Protein AF-A0A7C2YYH2-F1 (afdb_monomer)

Foldseek 3Di:
DVVVVVVVVVVVVVVVVVVVVVVVVPDPDQQEAEQALEEAEADALAEEERSHEYAYHNQYEYEHEANYEAEYCYEYEQQFHEYEYEAQYEYEHNEEYEWHDDPDVDGIYEYEYYHEHEHEYAYEYEYCHEYEECYYYEYAAYYHYNHYYHYNYDYHYHDD

Nearest PDB structures (foldseek):
  7d6c-assembly2_5  TM=1.795E-01  e=2.561E-01  Synechococcus elongatus PCC 7942 = FACHB-805
  5awf-assembly1_B  TM=3.238E-01  e=7.323E+00  Escherichia coli K-12

Structure (mmCIF, N/CA/C/O backbone):
data_AF-A0A7C2YYH2-F1
#
_entry.id   AF-A0A7C2YYH2-F1
#
loop_
_atom_site.group_PDB
_atom_site.id
_atom_site.type_symbol
_atom_site.label_atom_id
_atom_site.label_alt_id
_atom_site.label_comp_id
_atom_site.label_asym_id
_atom_site.label_entity_id
_atom_site.label_seq_id
_atom_site.pdbx_PDB_ins_code
_atom_site.Cartn_x
_atom_site.Cartn_y
_atom_site.Cartn_z
_atom_site.occupancy
_atom_site.B_iso_or_equiv
_atom_site.auth_seq_id
_atom_site.auth_comp_id
_atom_site.auth_asym_id
_atom_site.auth_atom_id
_atom_site.pdbx_PDB_model_num
ATOM 1 N N . MET A 1 1 ? 57.299 -36.269 16.587 1.00 51.00 1 MET A N 1
ATOM 2 C CA . MET A 1 1 ? 57.163 -35.001 15.826 1.00 51.00 1 MET A CA 1
ATOM 3 C C . MET A 1 1 ? 55.930 -34.955 14.913 1.00 51.00 1 MET A C 1
ATOM 5 O O . MET A 1 1 ? 55.394 -33.875 14.720 1.00 51.00 1 MET A O 1
ATOM 9 N N . ILE A 1 2 ? 55.427 -36.090 14.403 1.00 51.09 2 ILE A N 1
ATOM 10 C CA . ILE A 1 2 ? 54.254 -36.153 13.498 1.00 51.09 2 ILE A CA 1
ATOM 11 C C . ILE A 1 2 ? 52.912 -35.873 14.213 1.00 51.09 2 ILE A C 1
ATOM 13 O O . ILE A 1 2 ? 52.016 -35.249 13.651 1.00 51.09 2 ILE A O 1
ATOM 17 N N . THR A 1 3 ? 52.785 -36.240 15.489 1.00 49.91 3 THR A N 1
ATOM 18 C CA . THR A 1 3 ? 51.548 -36.087 16.280 1.00 49.91 3 THR A CA 1
ATOM 19 C C . THR A 1 3 ? 51.179 -34.635 16.607 1.00 49.91 3 THR A C 1
ATOM 21 O O . THR A 1 3 ? 50.000 -34.319 16.754 1.00 49.91 3 THR A O 1
ATOM 24 N N . THR A 1 4 ? 52.157 -33.730 16.695 1.00 50.12 4 THR A N 1
ATOM 25 C CA . THR A 1 4 ? 51.919 -32.305 16.993 1.00 50.12 4 THR A CA 1
ATOM 26 C C . THR A 1 4 ? 51.423 -31.542 15.761 1.00 50.12 4 THR A C 1
ATOM 28 O O . THR A 1 4 ? 50.568 -30.666 15.883 1.00 50.12 4 THR A O 1
ATOM 31 N N . LEU A 1 5 ? 51.891 -31.923 14.564 1.00 47.28 5 LEU A N 1
ATOM 32 C CA . LEU A 1 5 ? 51.487 -31.309 13.295 1.00 47.28 5 LEU A CA 1
ATOM 33 C C . LEU A 1 5 ? 50.012 -31.598 12.959 1.00 47.28 5 LEU A C 1
ATOM 35 O O . LEU A 1 5 ? 49.286 -30.703 12.531 1.00 47.28 5 LEU A O 1
ATOM 39 N N . MET A 1 6 ? 49.543 -32.826 13.219 1.00 49.53 6 MET A N 1
ATOM 40 C CA . MET A 1 6 ? 48.149 -33.218 12.957 1.00 49.53 6 MET A CA 1
ATOM 41 C C . MET A 1 6 ? 47.148 -32.496 13.871 1.00 49.53 6 MET A C 1
ATOM 43 O O . MET A 1 6 ? 46.068 -32.121 1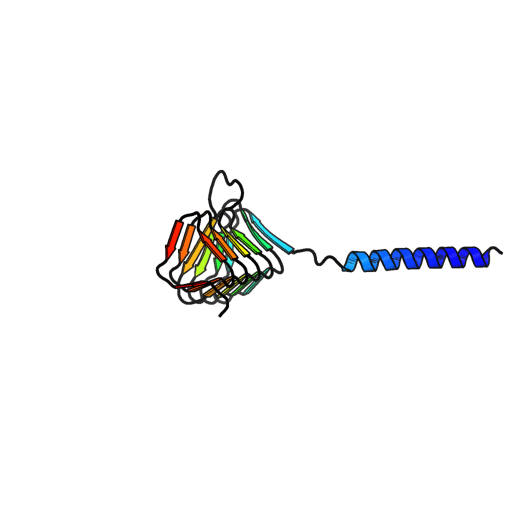3.419 1.00 49.53 6 MET A O 1
ATOM 47 N N . LYS A 1 7 ? 47.514 -32.221 15.134 1.00 49.25 7 LYS A N 1
ATOM 48 C CA . LYS A 1 7 ? 46.672 -31.434 16.054 1.00 49.25 7 LYS A CA 1
ATOM 49 C C . LYS A 1 7 ? 46.521 -29.980 15.597 1.00 49.25 7 LYS A C 1
ATOM 51 O O . LYS A 1 7 ? 45.422 -29.440 15.666 1.00 49.25 7 LYS A O 1
ATOM 56 N N . MET A 1 8 ? 47.583 -29.359 15.077 1.00 49.16 8 MET A N 1
ATOM 57 C CA . MET A 1 8 ? 47.514 -27.985 14.556 1.00 49.16 8 MET A CA 1
ATOM 58 C C . MET A 1 8 ? 46.683 -27.880 13.269 1.00 49.16 8 MET A C 1
ATOM 60 O O . MET A 1 8 ? 45.956 -26.902 13.094 1.00 49.16 8 MET A O 1
ATOM 64 N N . ALA A 1 9 ? 46.744 -28.888 12.393 1.00 52.50 9 ALA A N 1
ATOM 65 C CA . ALA A 1 9 ? 45.916 -28.943 11.188 1.00 52.50 9 ALA A CA 1
ATOM 66 C C . ALA A 1 9 ? 44.421 -29.101 11.527 1.00 52.50 9 ALA A C 1
ATOM 68 O O . ALA A 1 9 ? 43.595 -28.358 11.003 1.00 52.50 9 ALA A O 1
ATOM 69 N N . ALA A 1 10 ? 44.078 -29.990 12.465 1.00 50.94 10 ALA A N 1
ATOM 70 C CA . ALA A 1 10 ? 42.697 -30.191 12.907 1.00 50.94 10 ALA A CA 1
ATOM 71 C C . ALA A 1 10 ? 42.096 -28.935 13.567 1.00 50.94 10 ALA A C 1
ATOM 73 O O . ALA A 1 10 ? 40.964 -28.563 13.269 1.00 50.94 10 ALA A O 1
ATOM 74 N N . VAL A 1 11 ? 42.869 -28.224 14.399 1.00 52.97 11 VAL A N 1
ATOM 75 C CA . VAL A 1 11 ? 42.424 -26.972 15.043 1.00 52.97 11 VAL A CA 1
ATOM 76 C C . VAL A 1 11 ? 42.171 -25.864 14.014 1.00 52.97 11 VAL A C 1
ATOM 78 O O . VAL A 1 11 ? 41.195 -25.127 14.139 1.00 52.97 11 VAL A O 1
ATOM 81 N N . ARG A 1 12 ? 42.991 -25.767 12.958 1.00 50.38 12 ARG A N 1
ATOM 82 C CA . ARG A 1 12 ? 42.789 -24.782 11.880 1.00 50.38 12 ARG A CA 1
ATOM 83 C C . ARG A 1 12 ? 41.552 -25.073 11.027 1.00 50.38 12 ARG A C 1
ATOM 85 O O . ARG A 1 12 ? 40.871 -24.132 10.627 1.00 50.38 12 ARG A O 1
ATOM 92 N N . VAL A 1 13 ? 41.239 -26.345 10.778 1.00 54.50 13 VAL A N 1
ATOM 93 C CA . VAL A 1 13 ? 40.039 -26.754 10.023 1.00 54.50 13 VAL A CA 1
ATOM 94 C C . VAL A 1 13 ? 38.767 -26.500 10.836 1.00 54.50 13 VAL A C 1
ATOM 96 O O . VAL A 1 13 ? 37.803 -25.949 10.316 1.00 54.50 13 VAL A O 1
ATOM 99 N N . ILE A 1 14 ? 38.776 -26.803 12.137 1.00 56.97 14 ILE A N 1
ATOM 100 C CA . ILE A 1 14 ? 37.618 -26.556 13.012 1.00 56.97 14 ILE A CA 1
ATOM 101 C C . ILE A 1 14 ? 37.355 -25.050 13.167 1.00 56.97 14 ILE A C 1
ATOM 103 O O . ILE A 1 14 ? 36.205 -24.621 13.097 1.00 56.97 14 ILE A O 1
ATOM 107 N N . LEU A 1 15 ? 38.405 -24.233 13.310 1.00 53.03 15 LEU A N 1
ATOM 108 C CA . LEU A 1 15 ? 38.261 -22.779 13.436 1.00 53.03 15 LEU A CA 1
ATOM 109 C C . LEU A 1 15 ? 37.747 -22.124 12.139 1.00 53.03 15 LEU A C 1
ATOM 111 O O . LEU A 1 15 ? 36.951 -21.193 12.201 1.00 53.03 15 LEU A O 1
ATOM 115 N N . SER A 1 16 ? 38.157 -22.620 10.967 1.00 55.81 16 SER A N 1
ATOM 116 C CA . SER A 1 16 ? 37.711 -22.084 9.670 1.00 55.81 16 SER A CA 1
ATOM 117 C C . SER A 1 16 ? 36.286 -22.510 9.305 1.00 55.81 16 SER A C 1
ATOM 119 O O . SER A 1 16 ? 35.529 -21.689 8.790 1.00 55.81 16 SER A O 1
ATOM 121 N N . VAL A 1 17 ? 35.877 -23.738 9.640 1.00 57.34 17 VAL A N 1
ATOM 122 C CA . VAL A 1 17 ? 34.484 -24.193 9.479 1.00 57.34 17 VAL A CA 1
ATOM 123 C C . VAL A 1 17 ? 33.557 -23.491 10.478 1.00 57.34 17 VAL A C 1
ATOM 125 O O . VAL A 1 17 ? 32.479 -23.042 10.097 1.00 57.34 17 VAL A O 1
ATOM 128 N N . GLY A 1 18 ? 33.990 -23.316 11.732 1.00 53.91 18 GLY A N 1
ATOM 129 C CA . GLY A 1 18 ? 33.231 -22.576 12.745 1.00 53.91 18 GLY A CA 1
ATOM 130 C C . GLY A 1 18 ? 33.042 -21.096 12.397 1.00 53.91 18 GLY A C 1
ATOM 131 O O . GLY A 1 18 ? 31.952 -20.560 12.580 1.00 53.91 18 GLY A O 1
ATOM 132 N N . LEU A 1 19 ? 34.067 -20.446 11.832 1.00 52.50 19 LEU A N 1
ATOM 133 C CA . LEU A 1 19 ? 33.986 -19.051 11.393 1.00 52.50 19 LEU A CA 1
ATOM 134 C C . LEU A 1 19 ? 33.098 -18.883 10.149 1.00 52.50 19 LEU A C 1
ATOM 136 O O . LEU A 1 19 ? 32.337 -17.922 10.084 1.00 52.50 19 LEU A O 1
ATOM 140 N N . MET A 1 20 ? 33.131 -19.823 9.195 1.00 51.56 20 MET A N 1
ATOM 141 C CA . MET A 1 20 ? 32.214 -19.802 8.046 1.00 51.56 20 MET A CA 1
ATOM 142 C C . MET A 1 20 ? 30.755 -20.035 8.457 1.00 51.56 20 MET A C 1
ATOM 144 O O . MET A 1 20 ? 29.878 -19.337 7.956 1.00 51.56 20 MET A O 1
ATOM 148 N N . LEU A 1 21 ? 30.494 -20.940 9.408 1.00 52.34 21 LEU A N 1
ATOM 149 C CA . LEU A 1 21 ? 29.144 -21.171 9.936 1.00 52.34 21 LEU A CA 1
ATOM 150 C C . LEU A 1 21 ? 28.605 -19.953 10.706 1.00 52.34 21 LEU A C 1
ATOM 152 O O . LEU A 1 21 ? 27.433 -19.612 10.559 1.00 52.34 21 LEU A O 1
ATOM 156 N N . ALA A 1 22 ? 29.465 -19.254 11.454 1.00 50.59 22 ALA A N 1
ATOM 157 C CA . ALA A 1 22 ? 29.109 -18.014 12.146 1.00 50.59 22 ALA A CA 1
ATOM 158 C C . ALA A 1 22 ? 28.909 -16.820 11.191 1.00 50.59 22 ALA A C 1
ATOM 160 O O . ALA A 1 22 ? 28.101 -15.941 11.471 1.00 50.59 22 ALA A O 1
ATOM 161 N N . LEU A 1 23 ? 29.606 -16.782 10.050 1.00 49.44 23 LEU A N 1
ATOM 162 C CA . LEU A 1 23 ? 29.410 -15.750 9.021 1.00 49.44 23 LEU A CA 1
ATOM 163 C C . LEU A 1 23 ? 28.154 -16.003 8.171 1.00 49.44 23 LEU A C 1
ATOM 165 O O . LEU A 1 23 ? 27.512 -15.045 7.747 1.00 49.44 23 LEU A O 1
ATOM 169 N N . SER A 1 24 ? 27.757 -17.264 7.964 1.00 49.78 24 SER A N 1
ATOM 170 C CA . SER A 1 24 ? 26.521 -17.605 7.242 1.00 49.78 24 SER A CA 1
ATOM 171 C C . SER A 1 24 ? 25.238 -17.376 8.048 1.00 49.78 24 SER A C 1
ATOM 173 O O . SER A 1 24 ? 24.162 -17.320 7.465 1.00 49.78 24 SER A O 1
ATOM 175 N N . SER A 1 25 ? 25.326 -17.214 9.373 1.00 43.75 25 SER A N 1
ATOM 176 C CA . SER A 1 25 ? 24.160 -16.967 10.234 1.00 43.75 25 SER A CA 1
ATOM 177 C C . SER A 1 25 ? 23.790 -15.484 10.388 1.00 43.75 25 SER A C 1
ATOM 179 O O . SER A 1 25 ? 22.925 -15.163 11.199 1.00 43.75 25 SER A O 1
ATOM 181 N N . LEU A 1 26 ? 24.446 -14.570 9.659 1.00 48.06 26 LEU A N 1
ATOM 182 C CA . LEU A 1 26 ? 24.298 -13.115 9.832 1.00 48.06 26 LEU A CA 1
ATOM 183 C C . LEU A 1 26 ? 23.605 -12.374 8.679 1.00 48.06 26 LEU A C 1
ATOM 185 O O . LEU A 1 26 ? 23.480 -11.153 8.738 1.00 48.06 26 LEU A O 1
ATOM 189 N N . ALA A 1 27 ? 23.085 -13.081 7.678 1.00 48.03 27 ALA A N 1
ATOM 190 C CA . ALA A 1 27 ? 22.147 -12.503 6.724 1.00 48.03 27 ALA A CA 1
ATOM 191 C C . ALA A 1 27 ? 20.771 -13.128 6.964 1.00 48.03 27 ALA A C 1
ATOM 193 O O . ALA A 1 27 ? 20.474 -14.207 6.462 1.00 48.03 27 ALA A O 1
ATOM 194 N N . ALA A 1 28 ? 19.920 -12.456 7.744 1.00 52.78 28 ALA A N 1
ATOM 195 C CA . ALA A 1 28 ? 18.488 -12.650 7.573 1.00 52.78 28 ALA A CA 1
ATOM 196 C C . ALA A 1 28 ? 18.188 -12.191 6.142 1.00 52.78 28 ALA A C 1
ATOM 198 O O . ALA A 1 28 ? 18.199 -10.990 5.867 1.00 52.78 28 ALA A O 1
ATOM 199 N N . GLU A 1 29 ? 18.063 -13.140 5.212 1.00 56.78 29 GLU A N 1
ATOM 200 C CA . GLU A 1 29 ? 17.710 -12.834 3.831 1.00 56.78 29 GLU A CA 1
ATOM 201 C C . GLU A 1 29 ? 16.443 -11.982 3.862 1.00 56.78 29 GLU A C 1
ATOM 203 O O . GLU A 1 29 ? 15.418 -12.392 4.409 1.00 56.78 29 GLU A O 1
ATOM 208 N N . ALA A 1 30 ? 16.528 -10.759 3.337 1.00 61.75 30 ALA A N 1
ATOM 209 C CA 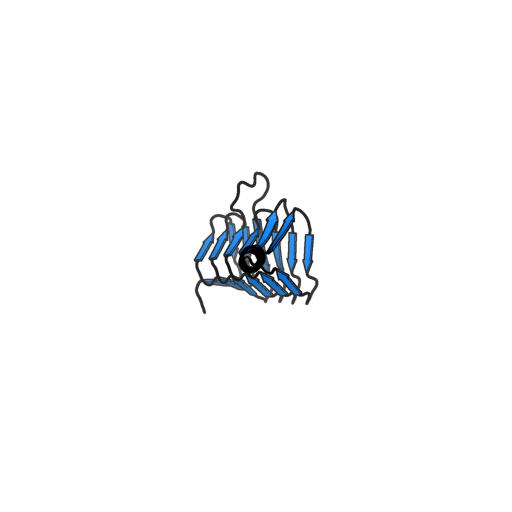. ALA A 1 30 ? 15.355 -9.922 3.184 1.00 61.75 30 ALA A CA 1
ATOM 210 C C . ALA A 1 30 ? 14.380 -10.680 2.277 1.00 61.75 30 ALA A C 1
ATOM 212 O O . ALA A 1 30 ? 14.635 -10.836 1.082 1.00 61.75 30 ALA A O 1
ATOM 213 N N . GLN A 1 31 ? 13.293 -11.201 2.846 1.00 84.50 31 GLN A N 1
ATOM 214 C CA . GLN A 1 31 ? 12.337 -11.990 2.084 1.00 84.50 31 GLN A CA 1
ATOM 215 C C . GLN A 1 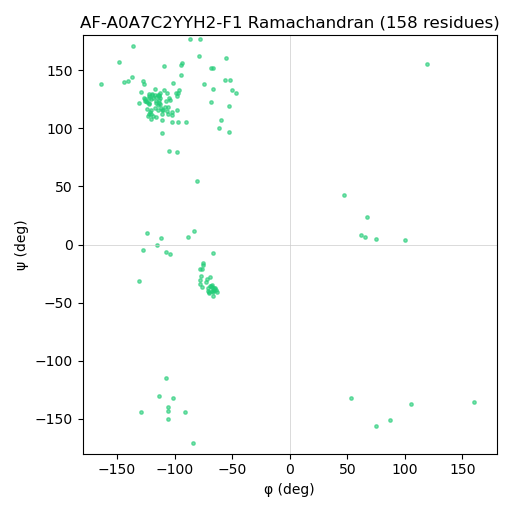31 ? 11.626 -11.062 1.101 1.00 84.50 31 GLN A C 1
ATOM 217 O O . GLN A 1 31 ? 11.021 -10.071 1.503 1.00 84.50 31 GLN A O 1
ATOM 222 N N . ILE A 1 32 ? 11.697 -11.366 -0.192 1.00 87.88 32 ILE A N 1
ATOM 223 C CA . ILE A 1 32 ? 10.971 -10.616 -1.217 1.00 87.88 32 ILE A CA 1
ATOM 224 C C . ILE A 1 32 ? 9.802 -11.473 -1.684 1.00 87.88 32 ILE A C 1
ATOM 226 O O . ILE A 1 32 ? 9.994 -12.558 -2.230 1.00 87.88 32 ILE A O 1
ATOM 230 N N . MET A 1 33 ? 8.585 -10.977 -1.485 1.00 92.81 33 MET A N 1
ATOM 231 C CA . MET A 1 33 ? 7.394 -11.528 -2.116 1.00 92.81 33 MET A CA 1
ATOM 232 C C . MET A 1 33 ? 7.052 -10.691 -3.344 1.00 92.81 33 MET A C 1
ATOM 234 O O . MET A 1 33 ? 6.690 -9.523 -3.218 1.00 92.81 33 MET A O 1
ATOM 238 N N . THR A 1 34 ? 7.119 -11.303 -4.525 1.00 92.69 34 THR A N 1
ATOM 239 C CA . THR A 1 34 ? 6.785 -10.635 -5.786 1.00 92.69 34 THR A CA 1
ATOM 240 C C . THR A 1 34 ? 5.468 -11.163 -6.341 1.00 92.69 34 THR A C 1
ATOM 242 O O . THR A 1 34 ? 5.368 -12.335 -6.699 1.00 92.69 34 THR A O 1
ATOM 245 N N . ASN A 1 35 ? 4.469 -10.293 -6.469 1.00 91.81 35 ASN A N 1
ATOM 246 C CA . ASN A 1 35 ? 3.282 -10.551 -7.272 1.00 91.81 35 ASN A CA 1
ATOM 247 C C . ASN A 1 35 ? 3.521 -10.055 -8.707 1.00 91.81 35 ASN A C 1
ATOM 249 O O . ASN A 1 35 ? 3.518 -8.851 -8.960 1.00 91.81 35 ASN A O 1
ATOM 253 N N . ASN A 1 36 ? 3.750 -10.983 -9.637 1.00 92.12 36 ASN A N 1
ATOM 254 C CA . ASN A 1 36 ? 4.053 -10.692 -11.038 1.00 92.12 36 ASN A CA 1
ATOM 255 C C . ASN A 1 36 ? 2.834 -10.969 -11.931 1.00 92.12 36 ASN A C 1
ATOM 257 O O . ASN A 1 36 ? 2.723 -12.041 -12.520 1.00 92.12 36 ASN A O 1
ATOM 261 N N . GLY A 1 37 ? 1.891 -10.025 -11.969 1.00 90.06 37 GLY A N 1
ATOM 262 C CA . GLY A 1 37 ? 0.649 -10.121 -12.752 1.00 90.06 37 GLY A CA 1
ATOM 263 C C . GLY A 1 37 ? -0.427 -11.055 -12.192 1.00 90.06 37 GLY A C 1
ATOM 264 O O . GLY A 1 37 ? -1.467 -11.237 -12.822 1.00 90.06 37 GLY A O 1
ATOM 265 N N . GLY A 1 38 ? -0.206 -11.636 -11.012 1.00 92.69 38 GLY A N 1
ATOM 266 C CA . GLY A 1 38 ? -1.174 -12.487 -10.327 1.00 92.69 38 GLY A CA 1
ATOM 267 C C . GLY A 1 38 ? -2.163 -11.705 -9.459 1.00 92.69 3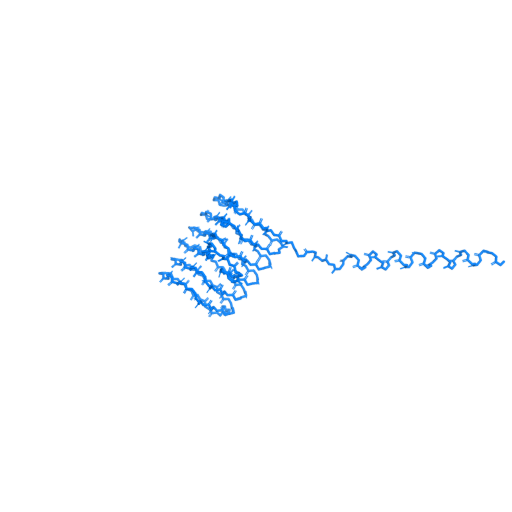8 GLY A C 1
ATOM 268 O O . GLY A 1 38 ? -2.079 -10.486 -9.288 1.00 92.69 38 GLY A O 1
ATOM 269 N N . THR A 1 39 ? -3.103 -12.432 -8.858 1.00 94.50 39 THR A N 1
ATOM 270 C CA . THR A 1 39 ? -4.036 -11.894 -7.862 1.00 94.50 39 THR A CA 1
ATOM 271 C C . THR A 1 39 ? -3.745 -12.509 -6.501 1.00 94.50 39 THR A C 1
ATOM 273 O O . THR A 1 39 ? -3.829 -13.722 -6.327 1.00 94.50 39 THR A O 1
ATOM 276 N N . VAL A 1 40 ? -3.426 -11.662 -5.528 1.00 96.06 40 VAL A N 1
ATOM 277 C CA . VAL A 1 40 ? -3.360 -12.005 -4.109 1.00 96.06 40 VAL A CA 1
ATOM 278 C C . VAL A 1 40 ? -4.633 -11.476 -3.466 1.00 96.06 40 VAL A C 1
ATOM 280 O O . VAL A 1 40 ? -4.840 -10.267 -3.385 1.00 96.06 40 VAL A O 1
ATOM 283 N N . TYR A 1 41 ? -5.499 -12.384 -3.034 1.00 96.56 41 TYR A N 1
ATOM 284 C CA . TYR A 1 41 ? -6.786 -12.049 -2.438 1.00 96.56 41 TYR A CA 1
ATOM 285 C C . TYR A 1 41 ? -6.827 -12.541 -0.995 1.00 96.56 41 TYR A C 1
ATOM 287 O O . TYR A 1 41 ? -6.736 -13.742 -0.733 1.00 96.56 41 TYR A O 1
ATOM 295 N N . LEU A 1 42 ? -6.952 -11.608 -0.057 1.00 96.81 42 LEU A N 1
ATOM 296 C CA . LEU A 1 42 ? -7.136 -11.896 1.356 1.00 96.81 42 LEU A CA 1
ATOM 297 C C . LEU A 1 42 ? -8.625 -11.823 1.655 1.00 96.81 42 LEU A C 1
ATOM 299 O O . LEU A 1 42 ? -9.203 -10.738 1.723 1.00 96.81 42 LEU A O 1
ATOM 303 N N . SER A 1 43 ? -9.227 -12.997 1.835 1.00 97.00 43 SER A N 1
ATOM 304 C CA . SER A 1 43 ? -10.612 -13.134 2.278 1.00 97.00 43 SER A CA 1
ATOM 305 C C . SER A 1 43 ? -10.851 -12.394 3.599 1.00 97.00 43 SER A C 1
ATOM 307 O O . SER A 1 43 ? -9.900 -12.158 4.353 1.00 97.00 43 SER A O 1
ATOM 309 N N . PRO A 1 44 ? -12.111 -12.076 3.940 1.00 96.25 44 PRO A N 1
ATOM 310 C CA . PRO A 1 44 ? -12.413 -11.431 5.204 1.00 96.25 44 PRO A CA 1
ATOM 311 C C . PRO A 1 44 ? -11.772 -12.157 6.387 1.00 96.25 44 PRO A C 1
ATOM 313 O O . PRO A 1 44 ? -11.874 -13.381 6.501 1.00 96.25 44 PRO A O 1
ATOM 316 N N . ARG A 1 45 ? -11.121 -11.396 7.274 1.00 93.81 45 ARG A N 1
ATOM 317 C CA . ARG A 1 45 ? -10.405 -11.904 8.464 1.00 93.81 45 ARG A CA 1
ATOM 318 C C . ARG A 1 45 ? -9.174 -12.773 8.175 1.00 93.81 45 ARG A C 1
ATOM 320 O O . ARG A 1 45 ? -8.605 -13.328 9.115 1.00 93.81 45 ARG A O 1
ATOM 327 N N . ALA A 1 46 ? -8.749 -12.905 6.920 1.00 97.06 46 ALA A N 1
ATOM 328 C CA . ALA A 1 46 ? -7.479 -13.541 6.600 1.00 97.06 46 ALA A CA 1
ATOM 329 C C . ALA A 1 46 ? -6.314 -12.688 7.113 1.00 97.06 46 ALA A C 1
ATOM 331 O O . ALA A 1 46 ? -6.412 -11.463 7.206 1.00 97.06 46 ALA A O 1
ATOM 332 N N . VAL A 1 47 ? -5.202 -13.345 7.428 1.00 95.88 47 VAL A N 1
ATOM 333 C CA . VAL A 1 47 ? -3.966 -12.687 7.852 1.00 95.88 47 VAL A CA 1
ATOM 334 C C . VAL A 1 47 ? -2.872 -13.037 6.858 1.00 95.88 47 VAL A C 1
ATOM 336 O O . VAL A 1 47 ? -2.648 -14.211 6.566 1.00 95.88 47 VAL A O 1
ATOM 339 N N . MET A 1 48 ? -2.186 -12.018 6.356 1.00 95.44 48 MET A N 1
ATOM 340 C CA . MET A 1 48 ? -0.999 -12.152 5.524 1.00 95.44 48 MET A CA 1
ATOM 341 C C . MET A 1 48 ? 0.157 -11.412 6.178 1.00 95.44 48 MET A C 1
ATOM 343 O O . MET A 1 48 ? 0.053 -10.229 6.501 1.00 95.44 48 MET A O 1
ATOM 347 N N . GLN A 1 49 ? 1.272 -12.114 6.333 1.00 94.12 49 GLN A N 1
ATOM 348 C CA . GLN A 1 49 ? 2.512 -11.548 6.832 1.00 94.12 49 GLN A CA 1
ATOM 349 C C . GLN A 1 49 ? 3.602 -11.725 5.780 1.00 94.12 49 GLN A C 1
ATOM 351 O O . GLN A 1 49 ? 3.863 -12.838 5.326 1.00 94.12 49 GLN A O 1
ATOM 356 N N . VAL A 1 50 ? 4.238 -10.620 5.408 1.00 93.50 50 VAL A N 1
ATOM 357 C CA . VAL A 1 50 ? 5.418 -10.589 4.549 1.00 93.50 50 VAL A CA 1
ATOM 358 C C . VAL A 1 50 ? 6.590 -10.142 5.410 1.00 93.50 50 VAL A C 1
ATOM 360 O O . VAL A 1 50 ? 6.690 -8.971 5.778 1.00 93.50 50 VAL A O 1
ATOM 363 N N . SER A 1 51 ? 7.476 -11.082 5.735 1.00 92.00 51 SER A N 1
ATOM 364 C CA . SER A 1 51 ? 8.673 -10.844 6.552 1.00 92.00 51 SER A CA 1
ATOM 365 C C . SER A 1 51 ? 9.808 -10.228 5.724 1.00 92.00 51 SER A C 1
ATOM 367 O O . SER A 1 51 ? 10.913 -10.759 5.644 1.00 92.00 51 SER A O 1
ATOM 369 N N . GLY A 1 52 ? 9.511 -9.114 5.060 1.00 92.25 52 GLY A N 1
ATOM 370 C CA . GLY A 1 52 ? 10.427 -8.387 4.196 1.00 92.25 52 GLY A CA 1
ATOM 371 C C . GLY A 1 52 ? 9.664 -7.487 3.231 1.00 92.25 52 GLY A C 1
ATOM 372 O O . GLY A 1 52 ? 8.740 -6.787 3.638 1.00 92.25 52 GLY A O 1
ATOM 373 N N . THR A 1 53 ? 10.052 -7.485 1.963 1.00 93.06 53 THR A N 1
ATOM 374 C CA . THR A 1 53 ? 9.507 -6.577 0.953 1.00 93.06 53 THR A CA 1
ATOM 375 C C . THR A 1 53 ? 8.400 -7.244 0.144 1.00 93.06 53 THR A C 1
ATOM 377 O O . THR A 1 53 ? 8.588 -8.332 -0.399 1.00 93.06 53 THR A O 1
ATOM 380 N N . TYR A 1 54 ? 7.260 -6.567 0.005 1.00 94.56 54 TYR A N 1
ATOM 381 C CA . TYR A 1 54 ? 6.231 -6.936 -0.967 1.00 94.56 54 TYR A CA 1
ATOM 382 C C . TYR A 1 54 ? 6.374 -6.076 -2.222 1.00 94.56 54 TYR A C 1
ATOM 384 O O . TYR A 1 54 ? 6.359 -4.849 -2.135 1.00 94.56 54 TYR A O 1
ATOM 392 N N . THR A 1 55 ? 6.438 -6.709 -3.390 1.00 93.19 55 THR A N 1
ATOM 393 C CA . THR A 1 55 ? 6.549 -6.029 -4.682 1.00 93.19 55 THR A CA 1
ATOM 394 C C . THR A 1 55 ? 5.450 -6.507 -5.625 1.00 93.19 55 THR A C 1
ATOM 396 O O . THR A 1 55 ? 5.324 -7.698 -5.887 1.00 93.19 55 THR A O 1
ATOM 399 N N . SER A 1 56 ? 4.669 -5.583 -6.179 1.00 91.88 56 SER A N 1
ATOM 400 C CA . SER A 1 56 ? 3.693 -5.846 -7.237 1.00 91.88 56 SER A CA 1
ATOM 401 C C . SER A 1 56 ? 4.185 -5.279 -8.564 1.00 91.88 56 SER A C 1
ATOM 403 O O . SER A 1 56 ? 4.463 -4.082 -8.680 1.00 91.88 56 SER A O 1
ATOM 405 N N . VAL A 1 57 ? 4.282 -6.146 -9.568 1.00 89.88 57 VAL A N 1
ATOM 406 C CA . VAL A 1 57 ? 4.729 -5.843 -10.934 1.00 89.88 57 VAL A CA 1
ATOM 407 C C . VAL A 1 57 ? 3.814 -6.517 -11.960 1.00 89.88 57 VAL A C 1
ATOM 409 O O . VAL A 1 57 ? 2.944 -7.312 -11.604 1.00 89.88 57 VAL A O 1
ATOM 412 N N . ALA A 1 58 ? 3.992 -6.171 -13.237 1.00 88.12 58 ALA A N 1
ATOM 413 C CA . ALA A 1 58 ? 3.221 -6.677 -14.372 1.00 88.12 58 ALA A CA 1
ATOM 414 C C . ALA A 1 58 ? 1.694 -6.670 -14.155 1.00 88.12 58 ALA A C 1
ATOM 416 O O . ALA A 1 58 ? 1.010 -7.620 -14.517 1.00 88.12 58 ALA A O 1
ATOM 417 N N . ASN A 1 59 ? 1.154 -5.595 -13.570 1.00 88.12 59 ASN A N 1
ATOM 418 C CA . ASN A 1 59 ? -0.272 -5.455 -13.232 1.00 88.12 59 ASN A CA 1
ATOM 419 C C . ASN A 1 59 ? -0.802 -6.389 -12.128 1.00 88.12 59 ASN A C 1
ATOM 421 O O . ASN A 1 59 ? -2.013 -6.610 -12.045 1.00 88.12 59 ASN A O 1
ATOM 425 N N . GLY A 1 60 ? 0.069 -6.882 -11.243 1.00 91.81 60 GLY A N 1
ATOM 426 C CA . GLY A 1 60 ? -0.333 -7.654 -10.067 1.00 91.81 60 GLY A CA 1
ATOM 427 C C . GLY A 1 60 ? -1.399 -6.945 -9.223 1.00 91.81 60 GLY A C 1
ATOM 428 O O . GLY A 1 60 ? -1.395 -5.722 -9.067 1.00 91.81 60 GLY A O 1
ATOM 429 N N . GLN A 1 61 ? -2.346 -7.719 -8.703 1.00 94.62 61 GLN A N 1
ATOM 430 C CA . GLN A 1 61 ? -3.439 -7.240 -7.859 1.00 94.62 61 GLN A CA 1
ATOM 431 C C . GLN A 1 61 ? -3.278 -7.795 -6.446 1.00 94.62 61 GLN A C 1
ATOM 433 O O . GLN A 1 61 ? -3.129 -9.001 -6.271 1.00 94.62 61 GLN A O 1
ATOM 438 N N . LEU A 1 62 ? -3.333 -6.929 -5.442 1.00 96.56 62 LEU A N 1
ATOM 439 C CA . LEU A 1 62 ? -3.490 -7.287 -4.037 1.00 96.56 62 LEU A CA 1
ATOM 440 C C . LEU A 1 62 ? -4.814 -6.716 -3.548 1.00 96.56 62 LEU A C 1
ATOM 442 O O . LEU A 1 62 ? -5.050 -5.516 -3.672 1.00 96.56 62 LEU A O 1
ATOM 446 N N . THR A 1 63 ? -5.658 -7.552 -2.962 1.00 97.69 63 THR A N 1
ATOM 447 C CA . THR A 1 63 ? -6.918 -7.116 -2.365 1.00 97.69 63 THR A CA 1
ATOM 448 C C . THR A 1 63 ? -7.039 -7.687 -0.967 1.00 97.69 63 THR A C 1
ATOM 450 O O . THR A 1 63 ? -6.995 -8.900 -0.784 1.00 97.69 63 THR A O 1
ATOM 453 N N . ALA A 1 64 ? -7.181 -6.803 0.015 1.00 97.12 64 ALA A N 1
ATOM 454 C CA . ALA A 1 64 ? -7.522 -7.148 1.380 1.00 97.12 64 ALA A CA 1
ATOM 455 C C . ALA A 1 64 ? -8.980 -6.774 1.642 1.00 97.12 64 ALA A C 1
ATOM 457 O O . ALA A 1 64 ? -9.325 -5.590 1.652 1.00 97.12 64 ALA A O 1
ATOM 458 N N . GLU A 1 65 ? -9.826 -7.784 1.829 1.00 97.12 65 GLU A N 1
ATOM 459 C CA . GLU A 1 65 ? -11.245 -7.592 2.114 1.00 97.12 65 GLU A CA 1
ATOM 460 C C . GLU A 1 65 ? -11.512 -7.205 3.569 1.00 97.12 65 GLU A C 1
ATOM 462 O O . GLU A 1 65 ? -10.603 -7.118 4.398 1.00 97.12 65 GLU A O 1
ATOM 467 N N . ASP A 1 66 ? -12.785 -6.958 3.881 1.00 95.50 66 ASP A N 1
ATOM 468 C CA . ASP A 1 66 ? -13.211 -6.508 5.201 1.00 95.50 66 ASP A CA 1
ATOM 469 C C . ASP A 1 66 ? -12.575 -7.314 6.345 1.00 95.50 66 ASP A C 1
ATOM 471 O O . ASP A 1 66 ? -12.597 -8.546 6.382 1.00 95.50 66 ASP A O 1
ATOM 475 N N . SER A 1 67 ? -12.014 -6.596 7.315 1.00 95.12 67 SER A N 1
ATOM 476 C CA . SER A 1 67 ? -11.366 -7.174 8.496 1.00 95.12 67 SER A CA 1
ATOM 477 C C . SER A 1 67 ? -10.141 -8.064 8.210 1.00 95.12 67 SER A C 1
ATOM 479 O O . SER A 1 67 ? -9.640 -8.700 9.136 1.00 95.12 67 SER A O 1
ATOM 481 N N . ALA A 1 68 ? -9.639 -8.139 6.971 1.00 97.12 68 ALA A N 1
ATOM 482 C CA . ALA A 1 68 ? -8.363 -8.788 6.678 1.00 97.12 68 ALA A CA 1
ATOM 483 C C . ALA A 1 68 ? -7.188 -7.988 7.265 1.00 97.12 68 ALA A C 1
ATOM 485 O O . ALA A 1 68 ? -7.259 -6.765 7.411 1.00 97.12 68 ALA A O 1
ATOM 486 N N . SER A 1 69 ? -6.099 -8.680 7.589 1.00 96.06 69 SER A N 1
ATOM 487 C CA . SER A 1 69 ? -4.877 -8.087 8.130 1.00 96.06 69 SER A CA 1
ATOM 488 C C . SER A 1 69 ? -3.696 -8.350 7.202 1.00 96.06 69 SER A C 1
ATOM 490 O O . SER A 1 69 ? -3.407 -9.501 6.874 1.00 96.06 69 SER A O 1
ATOM 492 N N . LEU A 1 70 ? -3.003 -7.287 6.799 1.00 96.69 70 LEU A N 1
ATOM 493 C CA . LEU A 1 70 ? -1.733 -7.350 6.082 1.00 96.69 70 LEU A CA 1
ATOM 494 C C . LEU A 1 70 ? -0.635 -6.705 6.926 1.00 96.69 70 LEU A C 1
ATOM 496 O O . LEU A 1 70 ? -0.752 -5.551 7.331 1.00 96.69 70 LEU A O 1
ATOM 500 N N . SER A 1 71 ? 0.471 -7.414 7.120 1.00 96.38 71 SER A N 1
ATOM 501 C CA . SER A 1 71 ? 1.683 -6.855 7.713 1.00 96.38 71 SER A CA 1
ATOM 502 C C . SER A 1 71 ? 2.873 -7.097 6.794 1.00 96.38 71 SER A C 1
ATOM 504 O O . SER A 1 71 ? 3.143 -8.231 6.402 1.00 96.38 71 SER A O 1
ATOM 506 N N . VAL A 1 72 ? 3.576 -6.024 6.445 1.00 96.19 72 VAL A N 1
ATOM 507 C CA . VAL A 1 72 ? 4.813 -6.040 5.663 1.00 96.19 72 VAL A CA 1
ATOM 508 C C . VAL A 1 72 ? 5.903 -5.436 6.540 1.00 96.19 72 VAL A C 1
ATOM 510 O O . VAL A 1 72 ? 5.872 -4.241 6.830 1.00 96.19 72 VAL A O 1
ATOM 513 N N .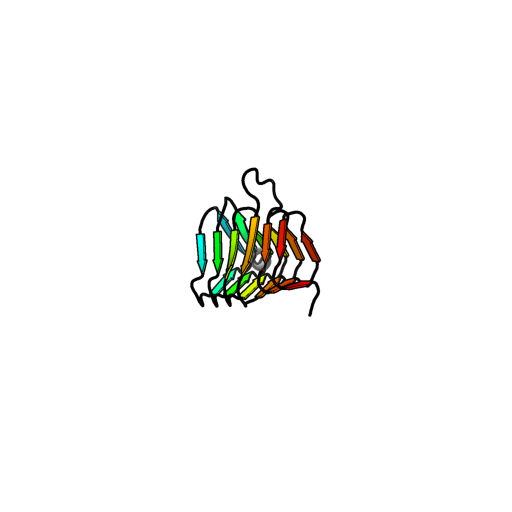 THR A 1 73 ? 6.853 -6.254 6.992 1.00 94.69 73 THR A N 1
ATOM 514 C CA . THR A 1 73 ? 7.912 -5.794 7.910 1.00 94.69 73 THR A CA 1
ATOM 515 C C . THR A 1 73 ? 8.990 -4.965 7.202 1.00 94.69 73 THR A C 1
ATOM 517 O O . THR A 1 73 ? 9.771 -4.272 7.848 1.00 94.69 73 THR A O 1
ATOM 520 N N . GLY A 1 74 ? 9.065 -5.047 5.873 1.00 93.62 74 GLY A N 1
ATOM 521 C CA . GLY A 1 74 ? 9.916 -4.219 5.025 1.00 93.62 74 GLY A CA 1
ATOM 522 C C . GLY A 1 74 ? 9.119 -3.158 4.270 1.00 93.62 74 GLY A C 1
ATOM 523 O O . GLY A 1 74 ? 8.210 -2.524 4.812 1.00 93.62 74 GLY A O 1
ATOM 524 N N . SER A 1 75 ? 9.490 -2.942 3.009 1.00 94.19 75 SER A N 1
ATOM 525 C CA . SER A 1 75 ? 8.829 -1.974 2.130 1.00 94.19 75 SER A CA 1
ATOM 526 C C . SER A 1 75 ? 7.732 -2.627 1.294 1.00 94.19 75 SER A C 1
ATOM 528 O O . SER A 1 75 ? 7.758 -3.824 1.008 1.00 94.19 75 SER A O 1
ATOM 530 N N . MET A 1 76 ? 6.777 -1.817 0.857 1.00 95.44 76 MET A N 1
ATOM 531 C CA . MET A 1 76 ? 5.761 -2.208 -0.107 1.00 95.44 76 MET A CA 1
ATOM 532 C C . MET A 1 76 ? 5.944 -1.399 -1.393 1.00 95.44 76 MET A C 1
ATOM 534 O O . MET A 1 76 ? 5.851 -0.173 -1.389 1.00 95.44 76 MET A O 1
ATOM 538 N N . HIS A 1 77 ? 6.178 -2.078 -2.509 1.00 94.00 77 HIS A N 1
ATOM 539 C CA . HIS A 1 77 ? 6.334 -1.458 -3.819 1.00 94.00 77 HIS A CA 1
ATOM 540 C C . HIS A 1 77 ? 5.206 -1.912 -4.737 1.00 94.00 77 HIS A C 1
ATOM 542 O O . HIS A 1 77 ? 5.157 -3.062 -5.158 1.00 94.00 77 HIS A O 1
ATOM 548 N N . VAL A 1 78 ? 4.288 -1.012 -5.072 1.00 93.19 78 VAL A N 1
ATOM 549 C CA . VAL A 1 78 ? 3.294 -1.237 -6.124 1.00 93.19 78 VAL A CA 1
ATOM 550 C C . VAL A 1 78 ? 3.825 -0.565 -7.380 1.00 93.19 78 VAL A C 1
ATOM 552 O O . VAL A 1 78 ? 3.468 0.564 -7.694 1.00 93.19 78 VAL A O 1
ATOM 555 N N . THR A 1 79 ? 4.746 -1.221 -8.081 1.00 90.31 79 THR A N 1
ATOM 556 C CA . THR A 1 79 ? 5.371 -0.646 -9.280 1.00 90.31 79 THR A CA 1
ATOM 557 C C . THR A 1 79 ? 4.378 -0.585 -10.440 1.00 90.31 79 THR A C 1
ATOM 559 O O . THR A 1 79 ? 4.327 0.412 -11.152 1.00 90.31 79 THR A O 1
ATOM 562 N N . SER A 1 80 ? 3.558 -1.628 -10.601 1.00 88.44 80 SER A N 1
ATOM 563 C CA . SER A 1 80 ? 2.404 -1.651 -11.510 1.00 88.44 80 SER A CA 1
ATOM 564 C C . SER A 1 80 ? 1.295 -2.542 -10.951 1.00 88.44 80 SER A C 1
ATOM 566 O O . SER A 1 80 ? 1.545 -3.436 -10.135 1.00 88.44 80 SER A O 1
ATOM 568 N N . GLY A 1 81 ? 0.062 -2.297 -11.392 1.00 90.38 81 GLY A N 1
ATOM 569 C CA . GLY A 1 81 ? -1.119 -2.971 -10.857 1.00 90.38 81 GLY A CA 1
ATOM 570 C C . GLY A 1 81 ? -1.678 -2.256 -9.636 1.00 90.38 81 GLY A C 1
ATOM 571 O O . GLY A 1 81 ? -1.569 -1.037 -9.540 1.00 90.38 81 GLY A O 1
ATOM 572 N N . ARG A 1 8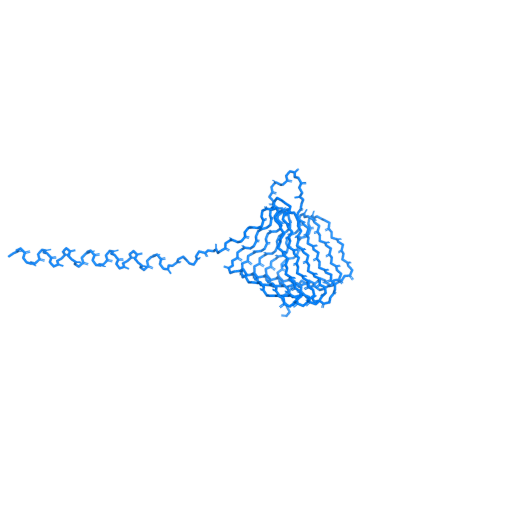2 ? -2.321 -2.978 -8.718 1.00 93.50 82 ARG A N 1
ATOM 573 C CA . ARG A 1 82 ? -3.139 -2.349 -7.672 1.00 93.50 82 ARG A CA 1
ATOM 574 C C . ARG A 1 82 ? -3.001 -3.027 -6.319 1.00 93.50 82 ARG A C 1
ATOM 576 O O . ARG A 1 82 ? -3.004 -4.250 -6.231 1.00 93.50 82 ARG A O 1
ATOM 583 N N . ALA A 1 83 ? -2.965 -2.218 -5.267 1.00 96.56 83 ALA A N 1
ATOM 584 C CA . ALA A 1 83 ? -3.209 -2.645 -3.898 1.00 96.56 83 ALA A CA 1
ATOM 585 C C . ALA A 1 83 ? -4.504 -2.005 -3.387 1.00 96.56 83 ALA A C 1
ATOM 587 O O . ALA A 1 83 ? -4.627 -0.781 -3.372 1.00 96.56 83 ALA A O 1
ATOM 588 N N . THR A 1 84 ? -5.463 -2.830 -2.979 1.00 97.44 84 THR A N 1
ATOM 589 C CA . THR A 1 84 ? -6.778 -2.405 -2.496 1.00 97.44 84 THR A CA 1
ATOM 590 C C . THR A 1 84 ? -7.016 -2.919 -1.085 1.00 97.44 84 THR A C 1
ATOM 592 O O . THR A 1 84 ? -6.868 -4.107 -0.813 1.00 97.44 84 THR A O 1
ATOM 595 N N . PHE A 1 85 ? -7.420 -2.014 -0.202 1.00 97.44 85 PHE A N 1
ATOM 596 C CA . PHE A 1 85 ? -7.711 -2.274 1.201 1.00 97.44 85 PHE A CA 1
ATOM 597 C C . PHE A 1 85 ? -9.147 -1.826 1.493 1.00 97.44 85 PHE A C 1
ATOM 599 O O . PHE A 1 85 ? -9.432 -0.623 1.460 1.00 97.44 85 PHE A O 1
ATOM 606 N N . ASN A 1 86 ? -10.038 -2.787 1.740 1.00 96.12 86 ASN A N 1
ATOM 607 C CA . ASN A 1 86 ? -11.485 -2.593 1.822 1.00 96.12 86 ASN A CA 1
ATOM 608 C C . ASN A 1 86 ? -12.026 -2.721 3.252 1.00 96.12 86 ASN A C 1
ATOM 610 O O . ASN A 1 86 ? -11.485 -3.423 4.107 1.00 96.12 86 ASN A O 1
ATOM 614 N N . GLY A 1 87 ? -13.152 -2.054 3.511 1.00 95.06 87 GLY A N 1
ATOM 615 C CA . GLY A 1 87 ? -13.872 -2.154 4.778 1.00 95.06 87 GLY A CA 1
ATOM 616 C C . GLY A 1 87 ? -12.963 -1.878 5.977 1.00 95.06 87 GLY A C 1
ATOM 617 O O . GLY A 1 87 ? -12.195 -0.910 5.998 1.00 95.06 87 GLY A O 1
ATOM 618 N N . ARG A 1 88 ? -13.038 -2.754 6.974 1.00 96.44 88 ARG A N 1
ATOM 619 C CA . ARG A 1 88 ? -12.263 -2.740 8.219 1.00 96.44 88 ARG A CA 1
ATOM 620 C C . ARG A 1 88 ? -10.874 -3.366 8.089 1.00 96.44 88 ARG A C 1
ATOM 622 O O . ARG A 1 88 ? -10.249 -3.614 9.115 1.00 96.44 88 ARG A O 1
ATOM 629 N N . SER A 1 89 ? -10.387 -3.647 6.876 1.00 96.19 89 SER A N 1
ATOM 630 C CA . SER A 1 89 ? -9.051 -4.221 6.701 1.00 96.19 89 SER A CA 1
ATOM 631 C C . SER A 1 89 ? -7.982 -3.343 7.357 1.00 96.19 89 SER A C 1
ATOM 633 O O . SER A 1 89 ? -8.033 -2.109 7.255 1.00 96.19 89 SER A O 1
ATOM 635 N N . ILE A 1 90 ? -6.988 -3.969 7.973 1.00 95.50 90 ILE A N 1
ATOM 636 C CA . ILE A 1 90 ? -5.835 -3.288 8.558 1.00 95.50 90 ILE A CA 1
ATOM 637 C C . ILE A 1 90 ? -4.603 -3.674 7.752 1.00 95.50 90 ILE A C 1
ATOM 639 O O . ILE A 1 90 ? -4.360 -4.852 7.502 1.00 95.50 90 ILE A O 1
ATOM 643 N N . ALA A 1 91 ? -3.825 -2.678 7.348 1.00 96.69 91 ALA A N 1
ATOM 644 C CA . ALA A 1 91 ? -2.565 -2.892 6.658 1.00 96.69 91 ALA A CA 1
ATOM 645 C C . ALA A 1 91 ? -1.458 -2.094 7.339 1.00 96.69 91 ALA A C 1
ATOM 647 O O . ALA A 1 91 ? -1.631 -0.907 7.602 1.00 96.69 91 ALA A O 1
ATOM 648 N N . VAL A 1 92 ? -0.330 -2.739 7.624 1.00 97.00 92 VAL A N 1
ATOM 649 C CA . VAL A 1 92 ? 0.842 -2.102 8.232 1.00 97.00 92 VAL A CA 1
ATOM 650 C C . VAL A 1 92 ? 2.066 -2.370 7.369 1.00 97.00 92 VAL A C 1
ATOM 652 O O . VAL A 1 92 ? 2.401 -3.525 7.110 1.00 97.00 92 VAL A O 1
ATOM 655 N N . VAL A 1 93 ? 2.733 -1.299 6.946 1.00 96.81 93 VAL A N 1
ATOM 656 C CA . VAL A 1 93 ? 4.026 -1.329 6.259 1.00 96.81 93 VAL A CA 1
ATOM 657 C C . VAL A 1 93 ? 5.052 -0.668 7.169 1.00 96.81 93 VAL A C 1
ATOM 659 O O . VAL A 1 93 ? 4.945 0.518 7.482 1.00 96.81 93 VAL A O 1
ATOM 662 N N . ASP A 1 94 ? 6.035 -1.439 7.621 1.00 95.38 94 ASP A N 1
ATOM 663 C CA . ASP A 1 94 ? 7.002 -0.986 8.625 1.00 95.38 94 ASP A CA 1
ATOM 664 C C . ASP A 1 94 ? 8.095 -0.074 8.051 1.00 95.38 94 ASP A C 1
ATOM 666 O O . ASP A 1 94 ? 8.715 0.687 8.792 1.00 95.38 94 ASP A O 1
ATOM 670 N N . SER A 1 95 ? 8.328 -0.122 6.739 1.00 95.06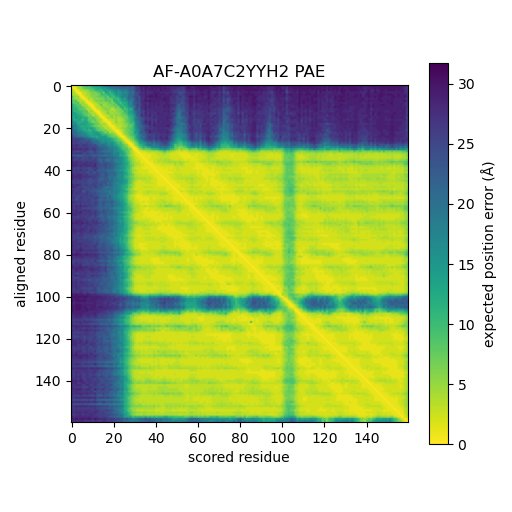 95 SER A N 1
ATOM 671 C CA . SER A 1 95 ? 9.202 0.818 6.031 1.00 95.06 95 SER A CA 1
ATOM 672 C C . SER A 1 95 ? 8.393 1.688 5.066 1.00 95.06 95 SER A C 1
ATOM 674 O O . SER A 1 95 ? 7.405 2.303 5.463 1.00 95.06 95 SER A O 1
ATOM 676 N N . ASN A 1 96 ? 8.816 1.797 3.807 1.00 94.56 96 ASN A N 1
ATOM 677 C CA . ASN A 1 96 ? 8.218 2.724 2.854 1.00 94.56 96 ASN A CA 1
ATOM 678 C C . ASN A 1 96 ? 7.141 2.033 2.023 1.00 94.56 96 ASN A C 1
ATOM 680 O O . ASN A 1 96 ? 7.297 0.870 1.646 1.00 94.56 96 ASN A O 1
ATOM 684 N N . LEU A 1 97 ? 6.092 2.776 1.675 1.00 95.62 97 LEU A N 1
ATOM 685 C CA . LEU A 1 97 ? 5.172 2.386 0.615 1.00 95.62 97 LEU A CA 1
ATOM 686 C C . LEU A 1 97 ? 5.425 3.264 -0.605 1.00 95.62 97 LEU A C 1
ATOM 688 O O . LEU A 1 97 ? 5.475 4.490 -0.509 1.00 95.62 97 LEU A O 1
ATOM 692 N N . THR A 1 98 ? 5.565 2.631 -1.764 1.00 93.69 98 THR A N 1
ATOM 693 C CA . THR A 1 98 ? 5.701 3.343 -3.035 1.00 93.69 98 THR A CA 1
ATOM 694 C C . THR A 1 98 ? 4.687 2.852 -4.054 1.00 93.69 98 THR A C 1
ATOM 696 O O . THR A 1 98 ? 4.429 1.649 -4.133 1.00 93.69 98 THR A O 1
ATOM 699 N N . THR A 1 99 ? 4.130 3.769 -4.840 1.00 91.12 99 THR A N 1
ATOM 700 C CA . THR A 1 99 ? 3.327 3.450 -6.027 1.00 91.12 99 THR A CA 1
ATOM 701 C C . THR A 1 99 ? 3.985 4.068 -7.263 1.00 91.12 99 THR A C 1
ATOM 703 O O . THR A 1 99 ? 4.332 5.246 -7.263 1.00 91.12 99 THR A O 1
ATOM 706 N N . GLY A 1 100 ? 4.196 3.282 -8.321 1.00 82.19 100 GLY A N 1
ATOM 707 C CA . GLY A 1 100 ? 5.037 3.697 -9.458 1.00 82.19 100 GLY A CA 1
ATOM 708 C C . GLY A 1 100 ? 6.543 3.654 -9.133 1.00 82.19 100 GLY A C 1
ATOM 709 O O . GLY A 1 100 ? 6.951 2.897 -8.252 1.00 82.19 100 GLY A O 1
ATOM 710 N N . GLY A 1 101 ? 7.383 4.422 -9.840 1.00 64.62 101 GLY A N 1
ATOM 711 C CA . GLY A 1 101 ? 8.788 4.641 -9.438 1.00 64.62 101 GLY A CA 1
ATOM 712 C C . GLY A 1 101 ? 9.904 3.842 -10.131 1.00 64.62 101 GLY A C 1
ATOM 713 O O . GLY A 1 101 ? 11.063 3.989 -9.762 1.00 64.62 101 GLY A O 1
ATOM 714 N N . VAL A 1 102 ? 9.629 3.014 -11.138 1.00 58.62 102 VAL A N 1
ATOM 715 C CA . VAL A 1 102 ? 10.654 2.330 -11.970 1.00 58.62 102 VAL A CA 1
ATOM 716 C C . VAL A 1 102 ? 10.082 2.292 -13.387 1.00 58.62 102 VAL A C 1
ATOM 718 O O . VAL A 1 102 ? 8.870 2.092 -13.458 1.00 58.62 102 VAL A O 1
ATOM 721 N N . PRO A 1 103 ? 10.835 2.519 -14.493 1.00 50.44 103 PRO A N 1
ATOM 722 C CA . PRO A 1 103 ? 10.252 2.746 -15.819 1.00 50.44 103 PRO A CA 1
ATOM 723 C C . PRO A 1 103 ? 9.280 1.628 -16.194 1.00 50.44 103 PRO A C 1
ATOM 725 O O . PRO A 1 103 ? 9.671 0.557 -16.650 1.00 50.44 103 PRO A O 1
ATOM 728 N N . CYS A 1 104 ? 7.995 1.884 -15.971 1.00 49.38 104 CYS A N 1
ATOM 729 C CA . CYS A 1 104 ? 6.924 1.011 -16.374 1.00 49.38 104 CYS A CA 1
ATOM 730 C C . CYS A 1 104 ? 6.342 1.647 -17.621 1.00 49.38 104 CYS A C 1
ATOM 732 O O . CYS A 1 104 ? 5.669 2.671 -17.564 1.00 49.38 104 CYS A O 1
ATOM 734 N N . THR A 1 105 ? 6.640 1.051 -18.766 1.00 52.62 105 THR A N 1
ATOM 735 C CA . THR A 1 105 ? 6.143 1.477 -20.075 1.00 52.62 105 THR A CA 1
ATOM 736 C C . THR A 1 105 ? 4.633 1.281 -20.234 1.00 52.62 105 THR A C 1
ATOM 738 O O . THR A 1 105 ? 4.090 1.703 -21.250 1.00 52.62 105 THR A O 1
ATOM 741 N N . VAL A 1 106 ? 3.957 0.622 -19.279 1.00 52.47 106 VAL A N 1
ATOM 742 C CA . VAL A 1 106 ? 2.618 0.054 -19.506 1.00 52.47 106 VAL A CA 1
ATOM 743 C C . VAL A 1 106 ? 1.579 0.393 -18.427 1.00 52.47 106 VAL A C 1
ATOM 745 O O . VAL A 1 106 ? 0.407 0.504 -18.772 1.00 52.47 106 VAL A O 1
ATOM 748 N N . ALA A 1 107 ? 1.949 0.575 -17.150 1.00 62.38 107 ALA A N 1
ATOM 749 C CA . ALA A 1 107 ? 0.993 0.936 -16.093 1.00 62.38 107 ALA A CA 1
ATOM 750 C C . ALA A 1 107 ? 1.669 1.464 -14.817 1.00 62.38 107 ALA A C 1
ATOM 752 O O . ALA A 1 107 ? 2.634 0.878 -14.331 1.00 62.38 107 ALA A O 1
ATOM 753 N N . TYR A 1 108 ? 1.112 2.517 -14.220 1.00 81.69 108 TYR A N 1
ATOM 754 C CA . TYR A 1 108 ? 1.522 2.977 -12.892 1.00 81.69 108 TYR A CA 1
ATOM 755 C C . TYR A 1 108 ? 0.914 2.109 -11.780 1.00 81.69 108 TYR A C 1
ATOM 757 O O . TYR A 1 108 ? -0.037 1.358 -11.998 1.00 81.69 108 TYR A O 1
ATOM 765 N N . GLY A 1 109 ? 1.478 2.188 -10.575 1.00 85.25 109 GLY A N 1
ATOM 766 C CA . GLY A 1 109 ? 0.895 1.564 -9.392 1.00 85.25 109 GLY A CA 1
ATOM 767 C C . GLY A 1 109 ? -0.323 2.320 -8.873 1.00 85.25 109 GLY A C 1
ATOM 768 O O . GLY A 1 109 ? -0.299 3.545 -8.772 1.00 85.25 109 GLY A O 1
ATOM 769 N N . PHE A 1 110 ? -1.358 1.583 -8.485 1.00 92.44 110 PHE A N 1
ATOM 770 C CA . PHE A 1 110 ? -2.584 2.123 -7.908 1.00 92.44 110 PHE A CA 1
ATOM 771 C C . PHE A 1 110 ? -2.709 1.682 -6.448 1.00 92.44 110 PHE A C 1
ATOM 773 O O . PHE A 1 110 ? -2.648 0.490 -6.144 1.00 92.44 110 PHE A O 1
ATOM 780 N N . LEU A 1 111 ? -2.925 2.627 -5.542 1.00 95.19 111 LEU A N 1
ATOM 781 C CA . LEU A 1 111 ? -3.255 2.355 -4.147 1.00 95.19 111 LEU A CA 1
ATOM 782 C C . LEU A 1 111 ? -4.688 2.799 -3.876 1.00 95.19 111 LEU A C 1
ATOM 784 O O . LEU A 1 111 ? -5.038 3.951 -4.110 1.00 95.19 111 LEU A O 1
ATOM 788 N N . VAL A 1 112 ? -5.504 1.894 -3.349 1.00 96.31 112 VAL A N 1
ATOM 789 C CA . VAL A 1 112 ? -6.889 2.171 -2.971 1.00 96.31 112 VAL A CA 1
ATOM 790 C C . VAL A 1 112 ? -7.088 1.812 -1.506 1.00 96.31 112 VAL A C 1
ATOM 792 O O . VAL A 1 112 ? -6.891 0.663 -1.109 1.00 96.31 112 VAL A O 1
ATOM 795 N N . ARG A 1 113 ? -7.525 2.781 -0.704 1.00 97.00 113 ARG A N 1
ATOM 796 C CA . ARG A 1 113 ? -7.962 2.568 0.676 1.00 97.00 113 ARG A CA 1
ATOM 797 C C . ARG A 1 113 ? -9.409 3.034 0.818 1.00 97.00 113 ARG A C 1
ATOM 799 O O . ARG A 1 113 ? -9.681 4.224 0.729 1.00 97.00 113 ARG A O 1
ATOM 806 N N . ALA A 1 114 ? -10.329 2.102 1.078 1.00 94.38 114 ALA A N 1
ATOM 807 C CA . ALA A 1 114 ? -11.763 2.389 1.183 1.00 94.38 114 ALA A CA 1
ATOM 808 C C . ALA A 1 114 ? -12.440 1.677 2.363 1.00 94.38 114 ALA A C 1
ATOM 810 O O . ALA A 1 114 ? -12.107 0.541 2.692 1.00 94.38 114 ALA A O 1
ATOM 811 N N . GLY A 1 115 ? -13.415 2.318 3.007 1.00 93.12 115 GLY A N 1
ATOM 812 C CA . GLY A 1 115 ? -14.105 1.767 4.179 1.00 93.12 115 GLY A CA 1
ATOM 813 C C . GLY A 1 115 ? -13.676 2.442 5.480 1.00 93.12 115 GLY A C 1
ATOM 814 O O . GLY A 1 115 ? -13.589 3.660 5.525 1.00 93.12 115 GLY A O 1
ATOM 815 N N . THR A 1 116 ? -13.458 1.674 6.551 1.00 93.75 116 THR A N 1
ATOM 816 C CA . THR A 1 116 ? -13.283 2.225 7.913 1.00 93.75 116 THR A CA 1
ATOM 817 C C . THR A 1 116 ? -12.029 1.755 8.645 1.00 93.75 116 THR A C 1
ATOM 819 O O . THR A 1 116 ? -11.812 2.154 9.782 1.00 93.75 116 THR A O 1
ATOM 822 N N . GLY A 1 117 ? -11.248 0.842 8.074 1.00 93.75 117 GLY A N 1
ATOM 823 C CA . GLY A 1 117 ? -9.969 0.445 8.662 1.00 93.75 117 GLY A CA 1
ATOM 824 C C . GLY A 1 117 ? -8.839 1.402 8.272 1.00 93.75 117 GLY A C 1
ATOM 825 O O . GLY A 1 117 ? -9.053 2.421 7.613 1.00 93.75 117 GLY A O 1
ATOM 826 N N . THR A 1 118 ? -7.612 1.004 8.601 1.00 96.56 118 THR A N 1
ATOM 827 C CA . THR A 1 118 ? -6.438 1.879 8.500 1.00 96.56 118 THR A CA 1
ATOM 828 C C . THR A 1 118 ? -5.324 1.229 7.688 1.00 96.56 118 THR A C 1
ATOM 830 O O . THR A 1 118 ? -5.055 0.036 7.836 1.00 96.56 118 THR A O 1
ATOM 833 N N . LEU A 1 119 ? -4.680 2.018 6.827 1.00 97.69 119 LEU A N 1
ATOM 834 C CA . LEU A 1 119 ? -3.365 1.705 6.266 1.00 97.69 119 LEU A CA 1
ATOM 835 C C . LEU A 1 119 ? -2.313 2.539 7.002 1.00 97.69 119 LEU A C 1
ATOM 837 O O . LEU A 1 119 ? -2.305 3.760 6.884 1.00 97.69 119 LEU A O 1
ATOM 841 N N . THR A 1 120 ? -1.431 1.879 7.743 1.00 97.62 120 THR A N 1
ATOM 842 C CA . THR A 1 120 ? -0.335 2.512 8.480 1.00 97.62 120 THR A CA 1
ATOM 843 C C . THR A 1 120 ? 0.982 2.268 7.760 1.00 97.62 120 THR A C 1
ATOM 845 O O . THR A 1 120 ? 1.358 1.125 7.510 1.00 97.62 120 THR A O 1
ATOM 848 N N . ILE A 1 121 ? 1.705 3.339 7.460 1.00 97.56 121 ILE A N 1
ATOM 849 C CA . ILE A 1 121 ? 3.016 3.327 6.816 1.00 97.56 121 ILE A CA 1
ATOM 850 C C . ILE A 1 121 ? 3.985 4.008 7.781 1.00 97.56 121 ILE A C 1
ATOM 852 O O . ILE A 1 121 ? 3.919 5.218 7.991 1.00 97.56 121 ILE A O 1
ATOM 856 N N . LYS A 1 122 ? 4.869 3.230 8.410 1.00 95.94 122 LYS A N 1
ATOM 857 C CA . LYS A 1 122 ? 5.811 3.754 9.414 1.00 95.94 122 LYS A CA 1
ATOM 858 C C . LYS A 1 122 ? 6.988 4.511 8.790 1.00 95.94 122 LYS A C 1
ATOM 860 O O . LYS A 1 122 ? 7.651 5.296 9.464 1.00 95.94 122 LYS A O 1
ATOM 865 N N . GLY A 1 123 ? 7.277 4.265 7.516 1.00 95.38 123 GLY A N 1
ATOM 866 C CA . GLY A 1 123 ? 8.205 5.057 6.719 1.00 95.38 123 GLY A CA 1
ATOM 867 C C . GLY A 1 123 ? 7.499 6.192 5.981 1.00 95.38 123 GLY A C 1
ATOM 868 O O . GLY A 1 123 ? 6.571 6.816 6.495 1.00 95.38 123 GLY A O 1
ATOM 869 N N . GLY A 1 124 ? 7.977 6.473 4.770 1.00 95.19 124 GLY A N 1
ATOM 870 C CA . GLY A 1 124 ? 7.360 7.425 3.855 1.00 95.19 124 GLY A CA 1
ATOM 871 C C . GLY A 1 124 ? 6.410 6.760 2.860 1.00 95.19 124 GLY A C 1
ATOM 872 O O . GLY A 1 124 ? 6.564 5.588 2.502 1.00 95.19 124 GLY A O 1
ATOM 873 N N . LEU A 1 125 ? 5.453 7.546 2.376 1.00 96.38 125 LEU A N 1
ATOM 874 C CA . LEU A 1 125 ? 4.594 7.219 1.246 1.00 96.38 125 LEU A CA 1
ATOM 875 C C . LEU A 1 125 ? 5.027 8.058 0.043 1.00 96.38 125 LEU A C 1
ATOM 877 O O . LEU A 1 125 ? 4.891 9.278 0.066 1.00 96.38 125 LEU A O 1
ATOM 881 N N . THR A 1 126 ? 5.532 7.420 -1.014 1.00 95.19 126 THR A N 1
ATOM 882 C CA . THR A 1 126 ? 5.831 8.099 -2.288 1.00 95.19 126 THR A CA 1
ATOM 883 C C . THR A 1 126 ? 4.955 7.553 -3.403 1.00 95.19 126 THR A C 1
ATOM 885 O O . THR A 1 126 ? 4.980 6.360 -3.681 1.00 95.19 126 THR A O 1
ATOM 888 N N . SER A 1 127 ? 4.198 8.415 -4.069 1.00 93.19 127 SER A N 1
ATOM 889 C CA . SER A 1 127 ? 3.324 8.018 -5.172 1.00 93.19 127 SER A CA 1
ATOM 890 C C . SER A 1 127 ? 3.661 8.764 -6.444 1.00 93.19 127 SER A C 1
ATOM 892 O O . SER A 1 127 ? 3.5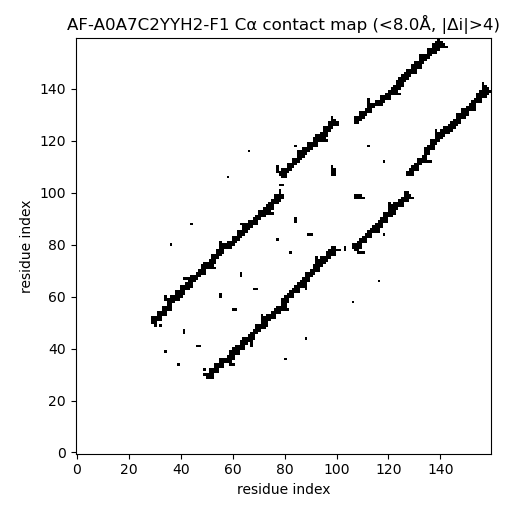83 9.984 -6.487 1.00 93.19 127 SER A O 1
ATOM 894 N N . GLU A 1 128 ? 3.993 8.026 -7.492 1.00 92.06 128 GLU A N 1
ATOM 895 C CA . GLU A 1 128 ? 4.044 8.504 -8.876 1.00 92.06 128 GLU A CA 1
ATOM 896 C C . GLU A 1 128 ? 2.839 8.013 -9.692 1.00 92.06 128 GLU A C 1
ATOM 898 O O . GLU A 1 128 ? 2.657 8.433 -10.830 1.00 92.06 128 GLU A O 1
ATOM 903 N N . GLY A 1 129 ? 2.024 7.121 -9.120 1.00 89.94 129 GLY A N 1
ATOM 904 C CA . GLY A 1 129 ? 0.815 6.584 -9.738 1.00 89.94 129 GLY A CA 1
ATOM 905 C C . GLY A 1 129 ? -0.462 7.238 -9.221 1.00 89.94 129 GLY A C 1
ATOM 906 O O . GLY A 1 129 ? -0.562 8.460 -9.154 1.00 89.94 129 GLY A O 1
ATOM 907 N N . GLU A 1 130 ? -1.459 6.434 -8.868 1.00 93.19 130 GLU A N 1
ATOM 908 C CA . GLU A 1 130 ? -2.723 6.942 -8.329 1.00 93.19 130 GLU A CA 1
ATOM 909 C C . GLU A 1 130 ? -2.952 6.448 -6.900 1.00 93.19 130 GLU A C 1
ATOM 911 O O . GLU A 1 130 ? -2.803 5.259 -6.606 1.00 93.19 130 GLU A O 1
ATOM 916 N N . ILE A 1 131 ? -3.353 7.364 -6.021 1.00 96.38 131 ILE A N 1
ATOM 917 C CA . ILE A 1 131 ? -3.882 7.054 -4.696 1.00 96.38 131 ILE A CA 1
ATOM 918 C C . ILE A 1 131 ? -5.354 7.463 -4.656 1.00 96.38 131 ILE A C 1
ATOM 920 O O . ILE A 1 131 ? -5.690 8.631 -4.853 1.00 96.38 131 ILE A O 1
ATOM 924 N N . GLN A 1 132 ? -6.221 6.512 -4.321 1.00 97.69 132 GLN A N 1
ATOM 925 C CA . GLN A 1 132 ? -7.610 6.760 -3.951 1.00 97.69 132 GLN A CA 1
ATOM 926 C C . GLN A 1 132 ? -7.797 6.439 -2.472 1.00 97.69 132 GLN A C 1
ATOM 928 O O . GLN A 1 132 ? -7.630 5.293 -2.051 1.00 97.69 132 GLN A O 1
ATOM 933 N N . ASN A 1 133 ? -8.158 7.441 -1.678 1.00 97.50 133 ASN A N 1
ATOM 934 C CA . ASN A 1 133 ? -8.434 7.268 -0.260 1.00 97.50 133 ASN A CA 1
ATOM 935 C C . ASN A 1 133 ? -9.825 7.787 0.102 1.00 97.50 133 ASN A C 1
ATOM 937 O O . ASN A 1 133 ? -10.125 8.963 -0.084 1.00 97.50 133 ASN A O 1
ATOM 941 N N . SER A 1 134 ? -10.642 6.920 0.687 1.00 97.25 134 SER A N 1
ATOM 942 C CA . SER A 1 134 ? -11.908 7.269 1.337 1.00 97.25 134 SER A CA 1
ATOM 943 C C . SER A 1 134 ? -11.979 6.796 2.793 1.00 97.25 134 SER A C 1
ATOM 945 O O . SER A 1 134 ? -13.043 6.867 3.401 1.00 97.25 134 SER A O 1
ATOM 947 N N . ALA A 1 135 ? -10.862 6.319 3.358 1.00 95.94 135 ALA A N 1
ATOM 948 C CA . ALA A 1 135 ? -10.744 5.910 4.760 1.00 95.94 135 ALA A CA 1
ATOM 949 C C . ALA A 1 135 ? -9.522 6.580 5.418 1.00 95.94 135 ALA A C 1
ATOM 951 O O . ALA A 1 135 ? -9.218 7.733 5.113 1.00 95.94 135 ALA A O 1
ATOM 952 N N . THR A 1 136 ? -8.824 5.878 6.317 1.00 97.38 136 THR A N 1
ATOM 953 C CA . THR A 1 136 ? -7.655 6.410 7.025 1.00 97.38 136 THR A CA 1
ATOM 954 C C . THR A 1 136 ? -6.350 5.842 6.466 1.00 97.38 136 THR A C 1
ATOM 956 O O . THR A 1 136 ? -6.134 4.625 6.456 1.00 97.38 136 THR A O 1
ATOM 959 N N . ILE A 1 137 ? -5.450 6.737 6.058 1.00 97.88 137 ILE A N 1
ATOM 960 C CA . ILE A 1 137 ? -4.035 6.447 5.806 1.00 97.88 137 ILE A CA 1
ATOM 961 C C . ILE A 1 137 ? -3.209 7.226 6.833 1.00 97.88 137 ILE A C 1
ATOM 963 O O . ILE A 1 137 ? -3.376 8.433 6.971 1.00 97.88 137 ILE A O 1
ATOM 967 N N . VAL A 1 138 ? -2.307 6.544 7.532 1.00 97.75 138 VAL A N 1
ATOM 968 C CA . VAL A 1 138 ? -1.380 7.153 8.493 1.00 97.75 138 VAL A CA 1
ATOM 969 C C . VAL A 1 138 ? 0.040 6.946 7.983 1.00 97.75 138 VAL A C 1
ATOM 971 O O . VAL A 1 138 ? 0.457 5.807 7.779 1.00 97.75 138 VAL A O 1
ATOM 974 N N . VAL A 1 139 ? 0.784 8.030 7.779 1.00 97.38 139 VAL A N 1
ATOM 975 C CA . VAL A 1 139 ? 2.172 8.028 7.297 1.00 97.38 139 VAL A CA 1
ATOM 976 C C . VAL A 1 139 ? 3.052 8.694 8.345 1.00 97.38 139 VAL A C 1
ATOM 978 O O . VAL A 1 139 ? 2.902 9.874 8.623 1.00 97.38 139 VAL A O 1
ATOM 981 N N . TRP A 1 140 ? 3.987 7.966 8.946 1.00 97.06 140 TRP A N 1
ATOM 982 C CA . TRP A 1 140 ? 4.754 8.507 10.077 1.00 97.06 140 TRP A CA 1
ATOM 983 C C . TRP A 1 140 ? 5.853 9.489 9.675 1.00 97.06 140 TRP A C 1
ATOM 985 O O . TRP A 1 140 ? 6.242 10.327 10.487 1.00 97.06 140 TRP A O 1
ATOM 995 N N . ARG A 1 141 ? 6.387 9.362 8.454 1.00 95.00 141 ARG A N 1
ATOM 996 C CA . ARG A 1 141 ? 7.447 10.238 7.937 1.00 95.00 141 ARG A CA 1
ATOM 997 C C . ARG A 1 141 ? 6.888 11.177 6.876 1.00 95.00 141 ARG A C 1
ATOM 999 O O . ARG A 1 141 ? 6.046 12.00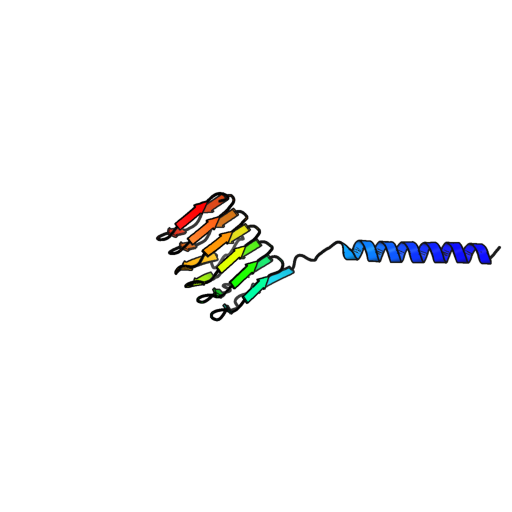8 7.181 1.00 95.00 141 ARG A O 1
ATOM 1006 N N . ASP A 1 142 ? 7.342 11.032 5.638 1.00 94.25 142 ASP A N 1
ATOM 1007 C CA . ASP A 1 142 ? 7.022 11.948 4.552 1.00 94.25 142 ASP A CA 1
ATOM 1008 C C . ASP A 1 142 ? 5.933 11.372 3.650 1.00 94.25 142 ASP A C 1
ATOM 1010 O O . ASP A 1 142 ? 5.969 10.195 3.281 1.00 94.25 142 ASP A O 1
ATOM 1014 N N . PHE A 1 143 ? 4.998 12.223 3.233 1.00 95.62 143 PHE A N 1
ATOM 1015 C CA . PHE A 1 143 ? 4.074 11.918 2.148 1.00 95.62 143 PHE A CA 1
ATOM 1016 C C . PHE A 1 143 ? 4.407 12.773 0.926 1.00 95.62 143 PHE A C 1
ATOM 1018 O O . PHE A 1 143 ? 4.292 13.998 0.953 1.00 95.62 143 PHE A O 1
ATOM 1025 N N . VAL A 1 144 ? 4.809 12.116 -0.160 1.00 95.25 144 VAL A N 1
ATOM 1026 C CA . VAL A 1 144 ? 5.144 12.751 -1.434 1.00 95.25 144 VAL A CA 1
ATOM 1027 C C . VAL A 1 144 ? 4.263 12.159 -2.524 1.00 95.25 144 VAL A C 1
ATOM 1029 O O . VAL A 1 144 ? 4.427 11.005 -2.911 1.00 95.25 144 VAL A O 1
ATOM 1032 N N . ASN A 1 145 ? 3.353 12.959 -3.073 1.00 93.81 145 ASN A N 1
ATOM 1033 C CA . ASN A 1 145 ? 2.559 12.569 -4.233 1.00 93.81 145 ASN A CA 1
ATOM 1034 C C . ASN A 1 145 ? 2.972 13.382 -5.469 1.00 93.81 145 ASN A C 1
ATOM 1036 O O . ASN A 1 145 ? 2.807 14.598 -5.511 1.00 93.81 145 ASN A O 1
ATOM 1040 N N . ARG A 1 146 ? 3.501 12.683 -6.471 1.00 91.94 146 ARG A N 1
ATOM 1041 C CA . ARG A 1 146 ? 3.872 13.155 -7.813 1.00 91.94 146 ARG A CA 1
ATOM 1042 C C . ARG A 1 146 ? 2.913 12.659 -8.902 1.00 91.94 146 ARG A C 1
ATOM 1044 O O . ARG A 1 146 ? 3.057 13.068 -10.048 1.00 91.94 146 ARG A O 1
ATOM 1051 N N . GLY A 1 147 ? 1.973 11.779 -8.556 1.00 89.75 147 GLY A N 1
ATOM 1052 C CA . GLY A 1 147 ? 0.908 11.315 -9.442 1.00 89.75 147 GLY A CA 1
ATOM 1053 C C . GLY A 1 147 ? -0.456 11.920 -9.089 1.00 89.75 147 GLY A C 1
ATOM 1054 O O . GLY A 1 147 ? -0.546 13.076 -8.673 1.00 89.75 147 GLY A O 1
ATOM 1055 N N . THR A 1 148 ? -1.531 11.144 -9.225 1.00 93.44 148 THR A N 1
ATOM 1056 C CA . THR A 1 148 ? -2.902 11.593 -8.920 1.00 93.44 148 THR A CA 1
ATOM 1057 C C . THR A 1 148 ? -3.318 11.169 -7.514 1.00 93.44 148 THR A C 1
ATOM 1059 O O . THR A 1 148 ? -3.157 10.013 -7.132 1.00 93.44 148 THR A O 1
ATOM 1062 N N . LEU A 1 149 ? -3.898 12.095 -6.749 1.00 96.00 149 LEU A N 1
ATOM 1063 C CA . LEU A 1 149 ? -4.476 11.822 -5.436 1.00 96.00 149 LEU A CA 1
ATOM 1064 C C . LEU A 1 149 ? -5.951 12.221 -5.437 1.00 96.00 149 LEU A C 1
ATOM 1066 O O . LEU A 1 149 ? -6.276 13.391 -5.616 1.00 96.00 149 LEU A O 1
ATOM 1070 N N . THR A 1 150 ? -6.828 11.256 -5.170 1.00 97.81 150 THR A N 1
ATOM 1071 C CA . THR A 1 150 ? -8.231 11.505 -4.828 1.00 97.81 150 THR A CA 1
ATOM 1072 C C . THR A 1 150 ? -8.436 11.135 -3.368 1.00 97.81 150 THR A C 1
ATOM 1074 O O . THR A 1 150 ? -8.345 9.963 -3.007 1.00 97.81 150 THR A O 1
ATOM 1077 N N . ASN A 1 151 ? -8.698 12.129 -2.521 1.00 97.31 151 ASN A N 1
ATOM 1078 C CA . ASN A 1 151 ? -8.892 11.925 -1.089 1.00 97.31 151 ASN A CA 1
ATOM 1079 C C . ASN A 1 151 ? -10.245 12.479 -0.628 1.00 97.31 151 ASN A C 1
ATOM 1081 O O . ASN A 1 151 ? -10.463 13.687 -0.666 1.00 97.31 151 ASN A O 1
ATOM 1085 N N . SER A 1 152 ? -11.117 11.597 -0.147 1.00 97.25 152 SER A N 1
ATOM 1086 C CA . SER A 1 152 ? -12.345 11.927 0.587 1.00 97.25 152 SER A CA 1
ATOM 1087 C C . SER A 1 152 ? -12.330 11.425 2.037 1.00 97.25 152 SER A C 1
ATOM 1089 O O . SER A 1 152 ? -13.293 11.650 2.765 1.00 97.25 152 SER A O 1
ATOM 1091 N N . GLY A 1 153 ? -11.249 10.753 2.452 1.00 95.88 153 GLY A N 1
ATOM 1092 C CA . GLY A 1 153 ? -10.995 10.327 3.827 1.00 95.88 153 GLY A CA 1
ATOM 1093 C C . GLY A 1 153 ? -9.916 11.169 4.516 1.00 95.88 153 GLY A C 1
ATOM 1094 O O . GLY A 1 153 ? -9.709 12.341 4.191 1.00 95.88 153 GLY A O 1
ATOM 1095 N N . THR A 1 154 ? -9.193 10.545 5.443 1.00 97.00 154 THR A N 1
ATOM 1096 C CA . THR A 1 154 ? -8.118 11.171 6.220 1.00 97.00 154 THR A CA 1
ATOM 1097 C C . THR A 1 154 ? -6.757 10.630 5.796 1.00 97.00 154 THR A C 1
ATOM 1099 O O . THR A 1 154 ? -6.563 9.416 5.701 1.00 97.00 154 THR A O 1
ATOM 1102 N N . ILE A 1 155 ? -5.803 11.539 5.584 1.00 97.19 155 ILE A N 1
ATOM 1103 C CA . ILE A 1 155 ? -4.377 11.225 5.477 1.00 97.19 155 ILE A CA 1
ATOM 1104 C C . ILE A 1 155 ? -3.664 11.998 6.582 1.00 97.19 155 ILE A C 1
ATOM 1106 O O . ILE A 1 155 ? -3.617 13.226 6.549 1.00 97.19 155 ILE A O 1
ATOM 1110 N N . GLU A 1 156 ? -3.130 11.276 7.557 1.00 96.69 156 GLU A N 1
ATOM 1111 C CA . GLU A 1 156 ? -2.334 11.836 8.648 1.00 96.69 156 GLU A CA 1
ATOM 1112 C C . GLU A 1 156 ? -0.853 11.650 8.339 1.00 96.69 156 GLU A C 1
ATOM 1114 O O . GLU A 1 156 ? -0.425 10.554 7.972 1.00 96.69 156 GLU A O 1
ATOM 1119 N N . VAL A 1 157 ? -0.081 12.730 8.467 1.00 96.38 157 VAL A N 1
ATOM 1120 C CA . VAL A 1 157 ? 1.366 12.729 8.239 1.00 96.38 157 VAL A CA 1
ATOM 1121 C C . VAL A 1 157 ? 2.070 13.197 9.505 1.00 96.38 157 VAL A C 1
ATOM 1123 O O . VAL A 1 157 ? 1.771 14.275 10.019 1.00 96.38 157 VAL A O 1
ATOM 1126 N N . GLY A 1 158 ? 3.007 12.387 9.982 1.00 88.31 158 GLY A N 1
ATOM 1127 C CA . GLY A 1 158 ? 3.698 12.556 11.254 1.00 88.31 158 GLY A CA 1
ATOM 1128 C C . GLY A 1 158 ? 3.464 11.366 12.179 1.00 88.31 158 GLY A C 1
ATOM 1129 O O . GLY A 1 158 ? 2.489 10.623 12.040 1.00 88.31 158 GLY A O 1
ATOM 1130 N N . GLN A 1 159 ? 4.390 11.147 13.112 1.00 78.25 159 GLN A N 1
ATOM 1131 C CA . GLN A 1 159 ? 4.154 10.178 14.177 1.00 78.25 159 GLN A CA 1
ATOM 1132 C C . GLN A 1 159 ? 3.017 10.685 15.080 1.00 78.25 159 GLN A C 1
ATOM 1134 O O . GLN A 1 159 ? 3.041 11.867 15.435 1.00 78.25 159 GLN A O 1
ATOM 1139 N N . PRO A 1 160 ? 2.042 9.829 15.436 1.00 60.69 160 PRO A N 1
ATOM 1140 C CA . PRO A 1 160 ? 1.101 10.137 16.507 1.00 60.69 160 PRO A CA 1
ATOM 1141 C C . PRO A 1 160 ? 1.803 10.267 17.866 1.00 60.69 160 PRO A C 1
ATOM 1143 O O . PRO A 1 160 ? 2.885 9.654 18.045 1.00 60.69 160 PRO A O 1
#

pLDDT: mean 84.39, std 18.05, range [43.75, 97.88]

Solvent-accessible surface area (backbone atoms only — not comparable to full-atom values): 7738 Å² total; per-residue (Å²): 122,70,72,63,56,54,54,55,52,52,54,53,50,53,54,52,54,52,50,50,57,60,60,66,71,69,63,81,71,76,39,72,48,73,37,73,45,43,79,47,74,36,53,66,61,34,77,47,78,40,77,14,32,42,36,24,30,76,52,5,36,38,38,31,28,43,49,7,37,40,40,26,65,22,33,37,36,29,33,11,24,36,40,36,38,28,38,50,14,37,36,38,28,56,25,37,38,34,21,21,89,59,99,54,96,82,46,54,3,35,42,37,36,37,51,74,24,39,40,38,25,58,20,33,39,39,30,55,17,40,39,40,32,50,17,42,36,39,24,32,48,50,79,46,78,75,42,50,77,49,76,78,44,48,78,47,76,42,70,131

Sequence (160 aa):
MITTLMKMAAVRVILSVGLMLALSSLAAEAQIMTNNGGTVYLSPRAVMQVSGTYTSVANGQLTAEDSASLSVTGSMHVTSGRATFNGRSIAVVDSNLTTGGVPCTVAYGFLVRAGTGTLTIKGGLTSEGEIQNSATIVVWRDFVNRGTLTNSGTIEVGQP

Radius of gyration: 22.16 Å; Cα contacts (8 Å, |Δi|>4): 457; chains: 1; bounding box: 71×49×37 Å

Secondary structure (DSSP, 8-state):
-HHHHHHHHHHHHHHHHHHHHHHHTT----EEEEEES-EEEE-TT-EEEESEEEEEETT-EEEE-TT-EEEESS-EEESSEEEEE-TT-EEEESS-EEES-S--SS--EEEEE-SSSEEEESS-EEESSEEEESSEEEESS-EEESSEEEESSEEEES--

Mean predicted aligned error: 10.23 Å